Protein AF-A0A7C9DMG3-F1 (afdb_monomer)

Organism: Opuntia streptacantha (NCBI:txid393608)

Nearest PDB structures (foldseek):
  5o0w-assembly1_B  TM=9.796E-01  e=3.528E-07  Trypanosoma congolense IL3000
  6rng-assembly1_A-2  TM=9.744E-01  e=1.079E-06  Arabidopsis thaliana
  5tkl-assembly1_A  TM=8.800E-01  e=2.897E-07  Toxoplasma gondii
  1f2j-assembly1_A  TM=9.745E-01  e=1.314E-06  Trypanosoma brucei
  2qdg-assembly1_D  TM=9.831E-01  e=3.521E-06  Leishmania mexicana

Secondary structure (DSSP, 8-state):
----------------------------------PPP---------TTHHHHHHHHHHHT-TT-EEEEE---HHHHHHHHHHTT----HHHHHHHHHHHHT-TTGGGTEEEEEEPHHHHT---

Mean predicted aligned error: 15.46 Å

Solvent-accessible surface area (backbone atoms only — not comparable to full-atom values): 8348 Å² total; per-residue (Å²): 136,88,81,88,82,90,84,88,80,85,82,78,88,78,91,78,86,82,90,77,94,72,93,72,86,74,79,84,76,78,77,80,76,79,72,79,77,80,79,81,78,86,70,87,89,52,99,52,52,69,56,53,52,51,50,51,53,53,38,66,33,89,81,34,39,73,44,82,63,47,59,50,73,71,60,44,27,54,56,34,46,76,75,75,38,71,76,44,69,68,51,56,49,51,54,51,48,57,63,74,66,42,87,70,49,72,73,43,34,51,46,70,44,68,25,76,76,58,73,76,54,86,130

Sequence (123 aa):
MASASLLKTSLVLDMSEFVKGQSLRLPSVSKVRCQPSASFSVRASSSYADELVKTAKTIASPGRGILAMDESNATCGKRLASIGLENTEANRQAYRTLLVTAPGLGQYVSGAILFEETLYQST

Radius of gyration: 32.17 Å; Cα contacts (8 Å, |Δi|>4): 65; chains: 1; bounding box: 51×54×87 Å

pLDDT: mean 79.62, std 23.72, range [35.16, 98.38]

Foldseek 3Di:
DDDDDDDDDDDDDDDDDDDDDDDDDDDPDPPPPPDPDPDDDDDDDDPCPVVVVVLVCLQPDPQAHEAELQDDLVRVQVVCVVVPHHSDLVVSQVVVCVVVVPPPNVSHYRYYDYHPSNVPDDD

InterPro domains:
  IPR000741 Fructose-bisphosphate aldolase, class-I [PF00274] (51-123)
  IPR000741 Fructose-bisphosphate aldolase, class-I [PTHR11627] (48-123)
  IPR013785 Aldolase-type TIM barrel [G3DSA:3.20.20.70] (31-123)

Structure (mmCIF, N/CA/C/O backbone):
data_AF-A0A7C9DMG3-F1
#
_entry.id   AF-A0A7C9DMG3-F1
#
loop_
_atom_site.group_PDB
_atom_site.id
_atom_site.type_symbol
_atom_site.label_atom_id
_atom_site.label_alt_id
_atom_site.label_comp_id
_atom_site.label_asym_id
_atom_site.label_entity_id
_atom_site.label_seq_id
_atom_site.pdbx_PDB_ins_code
_atom_site.Cartn_x
_atom_site.Cartn_y
_atom_site.Cartn_z
_atom_site.occupancy
_atom_site.B_iso_or_equiv
_atom_site.auth_seq_id
_atom_site.auth_comp_id
_atom_site.auth_asym_id
_atom_site.auth_atom_id
_atom_site.pdbx_PDB_model_num
ATOM 1 N N . MET A 1 1 ? -39.827 -26.700 -42.313 1.00 46.41 1 MET A N 1
ATOM 2 C CA . MET A 1 1 ? -39.510 -27.862 -43.170 1.00 46.41 1 MET A CA 1
ATOM 3 C C . MET A 1 1 ? -38.398 -27.474 -44.125 1.00 46.41 1 MET A C 1
ATOM 5 O O . MET A 1 1 ? -38.420 -26.347 -44.598 1.00 46.41 1 MET A O 1
ATOM 9 N N . ALA A 1 2 ? -37.503 -28.435 -44.379 1.00 41.47 2 ALA A N 1
ATOM 10 C CA . ALA A 1 2 ? -36.270 -28.404 -45.175 1.00 41.47 2 ALA A CA 1
ATOM 11 C C . ALA A 1 2 ? -35.052 -27.737 -44.506 1.00 41.47 2 ALA A C 1
ATOM 13 O O . ALA A 1 2 ? -35.154 -26.623 -44.014 1.00 41.47 2 ALA A O 1
ATOM 14 N N . SER A 1 3 ? -33.843 -28.298 -44.503 1.00 39.28 3 SER A N 1
ATOM 15 C CA . SER A 1 3 ? -33.322 -29.678 -44.476 1.00 39.28 3 SER A CA 1
ATOM 16 C C . SER A 1 3 ? -31.815 -29.514 -44.224 1.00 39.28 3 SER A C 1
ATOM 18 O O . SER A 1 3 ? -31.202 -28.614 -44.794 1.00 39.28 3 SER A O 1
ATOM 20 N N . ALA A 1 4 ? -31.220 -30.342 -43.370 1.00 46.34 4 ALA A N 1
ATOM 21 C CA . ALA A 1 4 ? -29.790 -30.321 -43.061 1.00 46.34 4 ALA A CA 1
ATOM 22 C C . ALA A 1 4 ? -28.941 -30.981 -44.165 1.00 46.34 4 ALA A C 1
ATOM 24 O O . ALA A 1 4 ? -29.417 -31.906 -44.819 1.00 46.34 4 ALA A O 1
ATOM 25 N N . SER A 1 5 ? -27.664 -30.594 -44.283 1.00 43.66 5 SER A N 1
ATOM 26 C CA . SER A 1 5 ? -26.580 -31.569 -44.482 1.00 43.66 5 SER A CA 1
ATOM 27 C C . SER A 1 5 ? -25.214 -31.005 -44.076 1.00 43.66 5 SER A C 1
ATOM 29 O O . SER A 1 5 ? -24.710 -30.045 -44.653 1.00 43.66 5 SER A O 1
ATOM 31 N N . LEU A 1 6 ? -24.625 -31.661 -43.078 1.00 47.78 6 LEU A N 1
ATOM 32 C CA . LEU A 1 6 ? -23.207 -31.665 -42.728 1.00 47.78 6 LEU A CA 1
ATOM 33 C C . LEU A 1 6 ? -22.410 -32.371 -43.827 1.00 47.78 6 LEU A C 1
ATOM 35 O O . LEU A 1 6 ? -22.771 -33.488 -44.180 1.00 47.78 6 LEU A O 1
ATOM 39 N N . LEU A 1 7 ? -21.286 -31.805 -44.271 1.00 39.72 7 LEU A N 1
ATOM 40 C CA . LEU A 1 7 ? -20.195 -32.582 -44.865 1.00 39.72 7 LEU A CA 1
ATOM 41 C C . LEU A 1 7 ? -18.851 -32.001 -44.421 1.00 39.72 7 LEU A C 1
ATOM 43 O O . LEU A 1 7 ? -18.484 -30.867 -44.715 1.00 39.72 7 LEU A O 1
ATOM 47 N N . LYS A 1 8 ? -18.161 -32.822 -43.639 1.00 42.34 8 LYS A N 1
ATOM 48 C CA . LYS A 1 8 ? -16.831 -32.640 -43.077 1.00 42.34 8 LYS A CA 1
ATOM 49 C C . LYS A 1 8 ? -15.894 -33.415 -43.997 1.00 42.34 8 LYS A C 1
ATOM 51 O O . LYS A 1 8 ? -16.087 -34.619 -44.129 1.00 42.34 8 LYS A O 1
ATOM 56 N N . THR A 1 9 ? -14.885 -32.779 -44.584 1.00 38.81 9 THR A N 1
ATOM 57 C CA . THR A 1 9 ? -13.793 -33.543 -45.203 1.00 38.81 9 THR A CA 1
ATOM 58 C C . THR A 1 9 ? -12.484 -32.783 -45.103 1.00 38.81 9 THR A C 1
ATOM 60 O O . THR A 1 9 ? -12.296 -31.724 -45.693 1.00 38.81 9 THR A O 1
ATOM 63 N N . SER A 1 10 ? -11.609 -33.347 -44.282 1.00 40.28 10 SER A N 1
ATOM 64 C CA . SER A 1 10 ? -10.208 -33.009 -44.099 1.00 40.28 10 SER A CA 1
ATOM 65 C C . SER A 1 10 ? -9.462 -33.174 -45.422 1.00 40.28 10 SER A C 1
ATOM 67 O O . SER A 1 10 ? -9.543 -34.240 -46.028 1.00 40.28 10 SER A O 1
ATOM 69 N N . LEU A 1 11 ? -8.709 -32.162 -45.852 1.00 39.22 11 LEU A N 1
ATOM 70 C CA . LEU A 1 11 ? -7.721 -32.341 -46.911 1.00 39.22 11 LEU A CA 1
ATOM 71 C C . LEU A 1 11 ? -6.369 -32.637 -46.272 1.00 39.22 11 LEU A C 1
ATOM 73 O O . LEU A 1 11 ? -5.698 -31.772 -45.715 1.00 39.22 11 LEU A O 1
ATOM 77 N N . VAL A 1 12 ? -6.051 -33.925 -46.324 1.00 39.16 12 VAL A N 1
ATOM 78 C CA . VAL A 1 12 ? -4.726 -34.502 -46.147 1.00 39.16 12 VAL A CA 1
ATOM 79 C C . VAL A 1 12 ? -3.821 -33.937 -47.243 1.00 39.16 12 VAL A C 1
ATOM 81 O O . VAL A 1 12 ? -4.164 -33.977 -48.423 1.00 39.16 12 VAL A O 1
ATOM 84 N N . LEU A 1 13 ? -2.685 -33.377 -46.828 1.00 37.78 13 LEU A N 1
ATOM 85 C CA . LEU A 1 13 ? -1.551 -33.084 -47.696 1.00 37.78 13 LEU A CA 1
ATOM 86 C C . LEU A 1 13 ? -0.996 -34.409 -48.215 1.00 37.78 13 LEU A C 1
ATOM 88 O O . LEU A 1 13 ? -0.574 -35.235 -47.407 1.00 37.78 13 LEU A O 1
ATOM 92 N N . ASP A 1 14 ? -0.957 -34.576 -49.533 1.00 36.97 14 ASP A N 1
ATOM 93 C CA . ASP A 1 14 ? -0.106 -35.579 -50.162 1.00 36.97 14 ASP A CA 1
ATOM 94 C C . ASP A 1 14 ? 0.870 -34.890 -51.117 1.00 36.97 14 ASP A C 1
ATOM 96 O O . ASP A 1 14 ? 0.497 -34.098 -51.986 1.00 36.97 14 ASP A O 1
ATOM 100 N N . MET A 1 15 ? 2.145 -35.144 -50.850 1.00 39.59 15 MET A N 1
ATOM 101 C CA . MET A 1 15 ? 3.318 -34.648 -51.548 1.00 39.59 15 MET A CA 1
ATOM 102 C C . MET A 1 15 ? 3.783 -35.765 -52.461 1.00 39.59 15 MET A C 1
ATOM 104 O O . MET A 1 15 ? 4.437 -36.688 -51.986 1.00 39.59 15 MET A O 1
ATOM 108 N N . SER A 1 16 ? 3.484 -35.687 -53.755 1.00 38.00 16 SER A N 1
ATOM 109 C CA . SER A 1 16 ? 4.196 -36.459 -54.773 1.00 38.00 16 SER A CA 1
ATOM 110 C C . SER A 1 16 ? 4.015 -35.836 -56.152 1.00 38.00 16 SER A C 1
ATOM 112 O O . SER A 1 16 ? 2.921 -35.513 -56.599 1.00 38.00 16 SER A O 1
ATOM 114 N N . GLU A 1 17 ? 5.170 -35.632 -56.759 1.00 38.75 17 GLU A N 1
ATOM 115 C CA . GLU A 1 17 ? 5.509 -35.063 -58.049 1.00 38.75 17 GLU A CA 1
ATOM 116 C C . GLU A 1 17 ? 4.631 -35.524 -59.227 1.00 38.75 17 GLU A C 1
ATOM 118 O O . GLU A 1 17 ? 4.059 -36.609 -59.225 1.00 38.75 17 GLU A O 1
ATOM 123 N N . PHE A 1 18 ? 4.656 -34.754 -60.319 1.00 35.16 18 PHE A N 1
ATOM 124 C CA . PHE A 1 18 ? 5.371 -35.177 -61.536 1.00 35.16 18 PHE A CA 1
ATOM 125 C C . PHE A 1 18 ? 4.697 -34.646 -62.816 1.00 35.16 18 PHE A C 1
ATOM 127 O O . PHE A 1 18 ? 3.692 -35.152 -63.303 1.00 35.16 18 PHE A O 1
ATOM 134 N N . VAL A 1 19 ? 5.341 -33.625 -63.388 1.00 38.06 19 VAL A N 1
ATOM 135 C CA . VAL A 1 19 ? 5.530 -33.430 -64.835 1.00 38.06 19 VAL A CA 1
ATOM 136 C C . VAL A 1 19 ? 4.270 -33.356 -65.711 1.00 38.06 19 VAL A C 1
ATOM 138 O O . VAL A 1 19 ? 3.806 -34.340 -66.280 1.00 38.06 19 VAL A O 1
ATOM 141 N N . LYS A 1 20 ? 3.867 -32.120 -66.029 1.00 35.91 20 LYS A N 1
ATOM 142 C CA . LYS A 1 20 ? 3.664 -31.715 -67.432 1.00 35.91 20 LYS A CA 1
ATOM 143 C C . LYS A 1 20 ? 3.616 -30.199 -67.557 1.00 35.91 20 LYS A C 1
ATOM 145 O O . LYS A 1 20 ? 2.783 -29.532 -66.954 1.00 35.91 20 LYS A O 1
ATOM 150 N N . GLY A 1 21 ? 4.540 -29.666 -68.351 1.00 49.31 21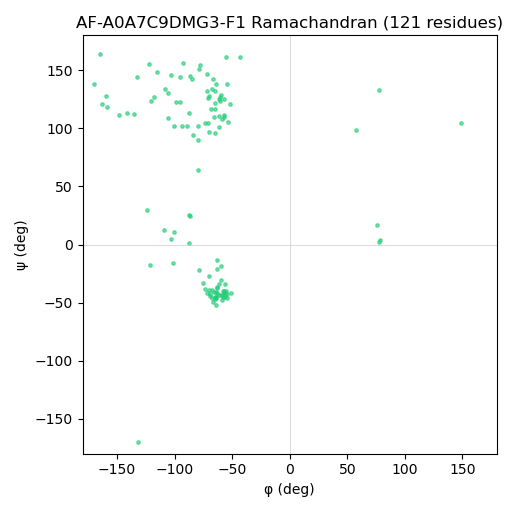 GLY A N 1
ATOM 151 C CA . GLY A 1 21 ? 4.607 -28.251 -68.671 1.00 49.31 21 GLY A CA 1
ATOM 152 C C . GLY A 1 21 ? 3.338 -27.777 -69.368 1.00 49.31 21 GLY A C 1
ATOM 153 O O . GLY A 1 21 ? 2.983 -28.275 -70.434 1.00 49.31 21 GLY A O 1
ATOM 154 N N . GLN A 1 22 ? 2.703 -26.768 -68.785 1.00 38.53 22 GLN A N 1
ATOM 155 C CA . GLN A 1 22 ? 1.821 -25.856 -69.494 1.00 38.53 22 GLN A CA 1
ATOM 156 C C . GLN A 1 22 ? 2.151 -24.436 -69.041 1.00 38.53 22 GLN A C 1
ATOM 158 O O . GLN A 1 22 ? 1.962 -24.056 -67.888 1.00 38.53 22 GLN A O 1
ATOM 163 N N . SER A 1 23 ? 2.706 -23.668 -69.975 1.00 48.59 23 SER A N 1
ATOM 164 C CA . SER A 1 23 ? 2.910 -22.231 -69.843 1.00 48.59 23 SER A CA 1
ATOM 165 C C . SER A 1 23 ? 1.542 -21.556 -69.889 1.00 48.59 23 SER A C 1
ATOM 167 O O . SER A 1 23 ? 0.979 -21.350 -70.963 1.00 48.59 23 SER A O 1
ATOM 169 N N . LEU A 1 24 ? 0.982 -21.255 -68.719 1.00 42.62 24 LEU A N 1
ATOM 170 C CA . LEU A 1 24 ? -0.204 -20.418 -68.593 1.00 42.62 24 LEU A CA 1
ATOM 171 C C . LEU A 1 24 ? 0.233 -19.057 -68.059 1.00 42.62 24 LEU A C 1
ATOM 173 O O . LEU A 1 24 ? 0.653 -18.912 -66.912 1.00 42.62 24 LEU A O 1
ATOM 177 N N . ARG A 1 25 ? 0.171 -18.053 -68.938 1.00 47.03 25 ARG A N 1
ATOM 178 C CA . ARG A 1 25 ? 0.390 -16.647 -68.597 1.00 47.03 25 ARG A CA 1
ATOM 179 C C . ARG A 1 25 ? -0.665 -16.221 -67.573 1.00 47.03 25 ARG A C 1
ATOM 181 O O .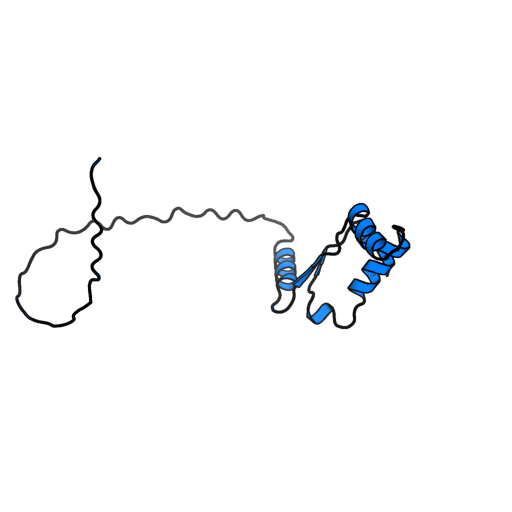 ARG A 1 25 ? -1.841 -16.113 -67.910 1.00 47.03 25 ARG A O 1
ATOM 188 N N . LEU A 1 26 ? -0.237 -15.973 -66.339 1.00 43.97 26 LEU A N 1
ATOM 189 C CA . LEU A 1 26 ? -1.060 -15.330 -65.316 1.00 43.97 26 LEU A CA 1
ATOM 190 C C . LEU A 1 26 ? -1.222 -13.839 -65.664 1.00 43.97 26 LEU A C 1
ATOM 192 O O . LEU A 1 26 ? -0.216 -13.181 -65.950 1.00 43.97 26 LEU A O 1
ATOM 196 N N . PRO A 1 27 ? -2.439 -13.267 -65.627 1.00 41.66 27 PRO A N 1
ATOM 197 C CA . PRO A 1 27 ? -2.584 -11.821 -65.619 1.00 41.66 27 PRO A CA 1
ATOM 198 C C . PRO A 1 27 ? -1.954 -11.268 -64.334 1.00 41.66 27 PRO A C 1
ATOM 200 O O . PRO A 1 27 ? -2.097 -11.841 -63.254 1.00 41.66 27 PRO A O 1
ATOM 203 N N . SER A 1 28 ? -1.225 -10.160 -64.470 1.00 54.62 28 SER A N 1
ATOM 204 C CA . SER A 1 28 ? -0.611 -9.428 -63.361 1.00 54.62 28 SER A CA 1
ATOM 205 C C . SER A 1 28 ? -1.672 -9.087 -62.313 1.00 54.62 28 SER A C 1
ATOM 207 O O . SER A 1 28 ? -2.509 -8.209 -62.525 1.00 54.62 28 SER A O 1
ATOM 209 N N . VAL A 1 29 ? -1.664 -9.805 -61.188 1.00 51.31 29 VAL A N 1
ATOM 210 C CA . VAL A 1 29 ? -2.507 -9.482 -60.037 1.00 51.31 29 VAL A CA 1
ATOM 211 C C . VAL A 1 29 ? -2.007 -8.147 -59.503 1.00 51.31 29 VAL A C 1
ATOM 213 O O . VAL A 1 29 ? -0.897 -8.055 -58.973 1.00 51.31 29 VAL A O 1
ATOM 216 N N . SER A 1 30 ? -2.800 -7.090 -59.677 1.00 55.12 30 SER A N 1
ATOM 217 C CA . SER A 1 30 ? -2.510 -5.793 -59.078 1.00 55.12 30 SER A CA 1
ATOM 218 C C . SER A 1 30 ? -2.409 -5.978 -57.568 1.00 55.12 30 SER A C 1
ATOM 220 O O . SER A 1 30 ? -3.389 -6.276 -56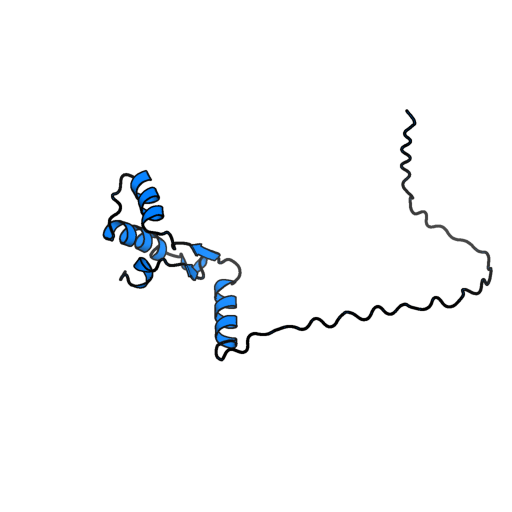.888 1.00 55.12 30 SER A O 1
ATOM 222 N N . LYS A 1 31 ? -1.191 -5.847 -57.045 1.00 49.81 31 LYS A N 1
ATOM 223 C CA . LYS A 1 31 ? -0.900 -5.906 -55.617 1.00 49.81 31 LYS A CA 1
ATOM 224 C C . LYS A 1 31 ? -1.585 -4.699 -54.976 1.00 49.81 31 LYS A C 1
ATOM 226 O O . LYS A 1 31 ? -1.045 -3.596 -55.018 1.00 49.81 31 LYS A O 1
ATOM 231 N N . VAL A 1 32 ? -2.792 -4.882 -54.437 1.00 53.81 32 VAL A N 1
ATOM 232 C CA . VAL A 1 32 ? -3.454 -3.855 -53.624 1.00 53.81 32 VAL A CA 1
ATOM 233 C C . VAL A 1 32 ? -2.554 -3.616 -52.418 1.00 53.81 32 VAL A C 1
ATOM 235 O O . VAL A 1 32 ? -2.477 -4.421 -51.492 1.00 53.81 32 VAL A O 1
ATOM 238 N N . ARG A 1 33 ? -1.790 -2.526 -52.472 1.00 57.47 33 ARG A N 1
ATOM 239 C CA . ARG A 1 33 ? -0.978 -2.062 -51.358 1.00 57.47 33 ARG A CA 1
ATOM 240 C C . ARG A 1 33 ? -1.914 -1.338 -50.403 1.00 57.47 33 ARG A C 1
ATOM 242 O O . ARG A 1 33 ? -2.111 -0.135 -50.533 1.00 57.47 33 ARG A O 1
ATOM 249 N N . CYS A 1 34 ? -2.483 -2.073 -49.452 1.00 52.72 34 CYS A N 1
ATOM 250 C CA . CYS A 1 34 ? -3.069 -1.458 -48.268 1.00 52.72 34 CYS A CA 1
ATOM 251 C C . CYS A 1 34 ? -1.955 -0.669 -47.570 1.00 52.72 34 CYS A C 1
ATOM 253 O O . CYS A 1 34 ? -1.004 -1.251 -47.044 1.00 52.72 34 CYS A O 1
ATOM 255 N N . GLN A 1 35 ? -2.019 0.659 -47.639 1.00 62.50 35 GLN A N 1
ATOM 256 C CA . GLN A 1 35 ? -1.172 1.500 -46.808 1.00 62.50 35 GLN A CA 1
ATOM 257 C C . GLN A 1 35 ? -1.673 1.363 -45.367 1.00 62.50 35 GLN A C 1
ATOM 259 O O . GLN A 1 35 ? -2.877 1.514 -45.143 1.00 62.50 35 GLN A O 1
ATOM 264 N N . PRO A 1 36 ? -0.805 1.047 -44.392 1.00 60.03 36 PRO A N 1
ATOM 265 C CA . PRO A 1 36 ? -1.217 1.078 -43.002 1.00 60.03 36 PRO A CA 1
ATOM 266 C C . PRO A 1 36 ? -1.620 2.518 -42.678 1.00 60.03 36 PRO A C 1
ATOM 268 O O . PRO A 1 36 ? -0.851 3.451 -42.916 1.00 60.03 36 PRO A O 1
ATOM 271 N N . SER A 1 37 ? -2.842 2.701 -42.179 1.00 65.88 37 SER A N 1
ATOM 272 C CA . SER A 1 37 ? -3.290 3.974 -41.622 1.00 65.88 37 SER A CA 1
ATOM 273 C C . SER A 1 37 ? -2.260 4.431 -40.592 1.00 65.88 37 SER A C 1
ATOM 275 O O . SER A 1 37 ? -1.975 3.691 -39.648 1.00 65.88 37 SER A O 1
ATOM 277 N N . ALA A 1 38 ? -1.672 5.611 -40.791 1.00 66.75 38 ALA A N 1
ATOM 278 C CA . ALA A 1 38 ? -0.697 6.162 -39.864 1.00 66.75 38 ALA A CA 1
ATOM 279 C C . ALA A 1 38 ? -1.331 6.267 -38.468 1.00 66.75 38 ALA A C 1
ATOM 281 O O . ALA A 1 38 ? -2.256 7.047 -38.250 1.00 66.75 38 ALA A O 1
ATOM 282 N N . SER A 1 39 ? -0.854 5.456 -37.524 1.00 70.31 39 SER A N 1
ATOM 283 C CA . SER A 1 39 ? -1.247 5.555 -36.124 1.00 70.31 39 SER A CA 1
ATOM 284 C C . SER A 1 39 ? -0.617 6.819 -35.547 1.00 70.31 39 SER A C 1
ATOM 286 O O . SER A 1 39 ? 0.593 6.864 -35.308 1.00 70.31 39 SER A O 1
ATOM 288 N N . PHE A 1 40 ? -1.418 7.866 -35.359 1.00 68.44 40 PHE A N 1
ATOM 289 C CA . PHE A 1 40 ? -0.970 9.067 -34.669 1.00 68.44 40 PHE A CA 1
ATOM 290 C C . PHE A 1 40 ? -0.865 8.771 -33.170 1.00 68.44 40 PHE A C 1
ATOM 292 O O . PHE A 1 40 ? -1.868 8.656 -32.469 1.00 68.44 40 PHE A O 1
ATOM 299 N N . SER A 1 41 ? 0.362 8.614 -32.680 1.00 75.00 41 SER A N 1
ATOM 300 C CA . SER A 1 41 ? 0.623 8.443 -31.253 1.00 75.00 41 SER A CA 1
ATOM 301 C C . SER A 1 41 ? 0.582 9.803 -30.564 1.00 75.00 41 SER A C 1
ATOM 303 O O . SER A 1 41 ? 1.552 10.559 -30.621 1.00 75.00 41 SER A O 1
ATOM 305 N N . VAL A 1 42 ? -0.525 10.107 -29.886 1.00 78.12 42 VAL A N 1
ATOM 306 C CA . VAL A 1 42 ? -0.586 1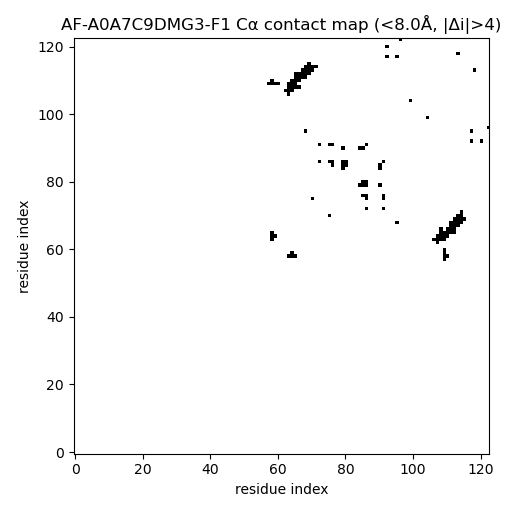1.240 -28.955 1.00 78.12 42 VAL A CA 1
ATOM 307 C C . VAL A 1 42 ? 0.294 10.904 -27.752 1.00 78.12 42 VAL A C 1
ATOM 309 O O . VAL A 1 42 ? 0.025 9.945 -27.030 1.00 78.12 42 VAL A O 1
ATOM 312 N N . ARG A 1 43 ? 1.359 11.680 -27.531 1.00 76.06 43 ARG A N 1
ATOM 313 C CA . ARG A 1 43 ? 2.156 11.617 -26.299 1.00 76.06 43 ARG A CA 1
ATOM 314 C C . ARG A 1 43 ? 1.837 12.830 -25.441 1.00 76.06 43 ARG A C 1
ATOM 316 O O . ARG A 1 43 ? 1.884 13.954 -25.930 1.00 76.06 43 ARG A O 1
ATOM 323 N N . ALA A 1 44 ? 1.553 12.603 -24.162 1.00 76.50 44 ALA A N 1
ATOM 324 C CA . ALA A 1 44 ? 1.512 13.683 -23.188 1.00 76.50 44 ALA A CA 1
ATOM 325 C C . ALA A 1 44 ? 2.929 14.266 -23.042 1.00 76.50 44 ALA A C 1
ATOM 327 O O . ALA A 1 44 ? 3.854 13.561 -22.640 1.00 76.50 44 ALA A O 1
ATOM 328 N N . SER A 1 45 ? 3.113 15.534 -23.404 1.00 76.88 45 SER A N 1
ATOM 329 C CA . SER A 1 45 ? 4.361 16.265 -23.188 1.00 76.88 45 SER A CA 1
ATOM 330 C C . SER A 1 45 ? 4.365 16.831 -21.769 1.00 76.88 45 SER A C 1
ATOM 332 O O . SER A 1 45 ? 3.805 17.901 -21.529 1.00 76.88 45 SER A O 1
ATOM 334 N N . SER A 1 46 ? 4.953 16.107 -20.817 1.00 85.31 46 SER A N 1
ATOM 335 C CA . SER A 1 46 ? 5.165 16.601 -19.453 1.00 85.31 46 SER A CA 1
ATOM 336 C C . SER A 1 46 ? 6.657 16.726 -19.150 1.00 85.31 46 SER A C 1
ATOM 338 O O . SER A 1 46 ? 7.469 15.938 -19.633 1.00 85.31 46 SER A O 1
ATOM 340 N N . SER A 1 47 ? 7.019 17.697 -18.310 1.00 93.62 47 SER A N 1
ATOM 341 C CA . SER A 1 47 ? 8.376 17.845 -17.758 1.00 93.62 47 SER A CA 1
ATOM 342 C C . SER A 1 47 ? 8.828 16.628 -16.944 1.00 93.62 47 SER A C 1
ATOM 344 O O . SER A 1 47 ? 10.019 16.440 -16.732 1.00 93.62 47 SER A O 1
ATOM 346 N N . TYR A 1 48 ? 7.879 15.794 -16.509 1.00 94.75 48 TYR A N 1
ATOM 347 C CA . TYR A 1 48 ? 8.103 14.611 -15.680 1.00 94.75 48 TYR A CA 1
ATOM 348 C C . TYR A 1 48 ? 8.096 13.302 -16.479 1.00 94.75 48 TYR A C 1
ATOM 350 O O . TYR A 1 48 ? 8.048 12.230 -15.883 1.00 94.75 48 TYR A O 1
ATOM 358 N N . ALA A 1 49 ? 8.110 13.346 -17.817 1.00 92.75 49 ALA A N 1
ATOM 359 C CA . ALA A 1 49 ? 7.972 12.146 -18.646 1.00 92.75 49 ALA A CA 1
ATOM 360 C C . ALA A 1 49 ? 9.005 11.056 -18.297 1.00 92.75 49 ALA A C 1
ATOM 362 O O . ALA A 1 49 ? 8.637 9.894 -18.114 1.00 92.75 49 ALA A O 1
ATOM 363 N N . ASP A 1 50 ? 10.275 11.431 -18.135 1.00 93.94 50 ASP A N 1
ATOM 364 C CA . ASP A 1 50 ? 11.347 10.487 -17.799 1.00 93.94 50 ASP A CA 1
ATOM 365 C C . ASP A 1 50 ? 11.193 9.910 -16.386 1.00 93.94 50 ASP A C 1
ATOM 367 O O . ASP A 1 50 ? 11.402 8.712 -16.170 1.00 93.94 50 ASP A O 1
ATOM 371 N N . GLU A 1 51 ? 10.773 10.740 -15.428 1.00 96.25 51 GLU A N 1
ATOM 372 C CA . GLU A 1 51 ? 10.505 10.321 -14.052 1.00 96.25 51 GLU A CA 1
ATOM 373 C C . GLU A 1 51 ? 9.325 9.345 -13.987 1.00 96.25 51 GLU A C 1
ATOM 375 O O . GLU A 1 51 ? 9.445 8.274 -13.393 1.00 96.25 51 GLU A O 1
ATOM 380 N N . LEU A 1 52 ? 8.217 9.651 -14.668 1.00 96.25 52 LEU A N 1
ATOM 381 C CA . LEU A 1 52 ? 7.042 8.781 -14.741 1.00 96.25 52 LEU A CA 1
ATOM 382 C C . LEU A 1 52 ? 7.395 7.419 -15.348 1.00 96.25 52 LEU A C 1
ATOM 384 O O . LEU A 1 52 ? 6.997 6.382 -14.816 1.00 96.25 52 LEU A O 1
ATOM 388 N N . VAL A 1 53 ? 8.193 7.397 -16.422 1.00 95.75 53 VAL A N 1
ATOM 389 C CA . VAL A 1 53 ? 8.675 6.149 -17.034 1.00 95.75 53 VAL A CA 1
ATOM 390 C C . VAL A 1 53 ? 9.576 5.373 -16.071 1.00 95.75 53 VAL A C 1
ATOM 392 O O . VAL A 1 53 ? 9.464 4.148 -15.980 1.00 95.75 53 VAL A O 1
ATOM 395 N N . LYS A 1 54 ? 10.461 6.051 -15.332 1.00 97.50 54 LYS A N 1
ATOM 396 C CA . LYS A 1 54 ? 11.340 5.420 -14.336 1.00 97.50 54 LYS A CA 1
ATOM 397 C C . LYS A 1 54 ? 10.542 4.809 -13.179 1.00 97.50 54 LYS A C 1
ATOM 399 O O . LYS A 1 54 ? 10.795 3.661 -12.805 1.00 97.50 54 LYS A O 1
ATOM 404 N N . THR A 1 55 ? 9.562 5.532 -12.646 1.00 97.94 55 THR A N 1
ATOM 405 C CA . THR A 1 55 ? 8.678 5.057 -11.573 1.00 97.94 55 THR A CA 1
ATOM 406 C C . THR A 1 55 ? 7.832 3.881 -12.046 1.00 97.94 55 THR A C 1
ATOM 408 O O . THR A 1 55 ? 7.815 2.844 -11.386 1.00 97.94 55 THR A O 1
ATOM 411 N N . ALA A 1 56 ? 7.233 3.965 -13.239 1.00 97.44 56 ALA A N 1
ATOM 412 C CA . ALA A 1 56 ? 6.470 2.864 -13.826 1.00 97.44 56 ALA A CA 1
ATOM 413 C C . ALA A 1 56 ? 7.319 1.591 -13.988 1.00 97.44 56 ALA A C 1
ATOM 415 O O . ALA A 1 56 ? 6.875 0.505 -13.622 1.00 97.44 56 ALA A O 1
ATOM 416 N N . LYS A 1 57 ? 8.569 1.716 -14.457 1.00 97.81 57 LYS A N 1
ATOM 417 C CA . LYS A 1 57 ? 9.515 0.587 -14.541 1.00 97.81 57 LYS A CA 1
ATOM 418 C C . LYS A 1 57 ? 9.864 0.001 -13.173 1.00 97.81 57 LYS A C 1
ATOM 420 O O . LYS A 1 57 ? 10.038 -1.208 -13.057 1.00 97.81 57 LYS A O 1
ATOM 425 N N . THR A 1 58 ? 9.973 0.845 -12.149 1.00 97.75 58 THR A N 1
ATOM 426 C CA . THR A 1 58 ? 10.277 0.412 -10.777 1.00 97.75 58 THR A CA 1
ATOM 427 C C . THR A 1 58 ? 9.108 -0.367 -10.179 1.00 97.75 58 THR A C 1
ATOM 429 O O . THR A 1 58 ? 9.324 -1.431 -9.598 1.00 97.75 58 THR A O 1
ATOM 432 N N . ILE A 1 59 ? 7.881 0.128 -10.369 1.00 98.06 59 ILE A N 1
ATOM 433 C CA . ILE A 1 59 ? 6.646 -0.528 -9.926 1.00 98.06 59 ILE A CA 1
ATOM 434 C C . ILE A 1 59 ? 6.452 -1.860 -10.671 1.00 98.06 59 ILE A C 1
ATOM 436 O O . ILE A 1 59 ? 6.195 -2.881 -10.042 1.00 98.06 59 ILE A O 1
ATOM 440 N N . ALA A 1 60 ? 6.653 -1.892 -11.990 1.00 97.25 60 ALA A N 1
ATOM 441 C CA . ALA A 1 60 ? 6.451 -3.077 -12.831 1.00 97.25 60 ALA A CA 1
ATOM 442 C C . ALA A 1 60 ? 7.677 -4.012 -12.931 1.00 97.25 60 ALA A C 1
ATOM 444 O O . ALA A 1 60 ? 7.848 -4.722 -13.924 1.00 97.25 60 ALA A O 1
ATOM 445 N N . SER A 1 61 ? 8.569 -4.008 -11.938 1.00 97.56 61 SER A N 1
ATOM 446 C CA . SER A 1 61 ? 9.746 -4.884 -11.946 1.00 97.56 61 SER A CA 1
ATOM 447 C C . SER A 1 61 ? 9.358 -6.372 -11.832 1.00 97.56 61 SER A C 1
ATOM 449 O O . SER A 1 61 ? 8.473 -6.686 -11.031 1.00 97.56 61 SER A O 1
ATOM 451 N N . PRO A 1 62 ? 10.049 -7.297 -12.525 1.00 98.00 62 PRO A N 1
ATOM 452 C CA . PRO A 1 62 ? 9.766 -8.730 -12.443 1.00 98.00 62 PRO A CA 1
ATOM 453 C C . PRO A 1 62 ? 9.796 -9.270 -11.009 1.00 98.00 62 PRO A C 1
ATOM 455 O O . PRO A 1 62 ? 10.676 -8.917 -10.227 1.00 98.00 62 PRO A O 1
ATOM 458 N N . GLY A 1 63 ? 8.841 -10.141 -10.677 1.00 97.56 63 GLY A N 1
ATOM 459 C CA . GLY A 1 63 ? 8.760 -10.787 -9.363 1.00 97.56 63 GLY A CA 1
ATOM 460 C C . GLY A 1 63 ? 8.201 -9.913 -8.235 1.00 97.56 63 GLY A C 1
ATOM 461 O O . GLY A 1 63 ? 8.112 -10.397 -7.110 1.00 97.56 63 GLY A O 1
ATOM 462 N N . ARG A 1 64 ? 7.795 -8.664 -8.517 1.00 98.19 64 ARG A N 1
ATOM 463 C CA . ARG A 1 64 ? 7.139 -7.776 -7.544 1.00 98.19 64 ARG A CA 1
ATOM 464 C C . ARG A 1 64 ? 5.761 -7.304 -8.013 1.00 98.19 64 ARG A C 1
ATOM 466 O O . ARG A 1 64 ? 5.492 -7.255 -9.210 1.00 98.19 64 ARG A O 1
ATOM 473 N N . GLY A 1 65 ? 4.905 -6.952 -7.057 1.00 97.94 65 GLY A N 1
ATOM 474 C CA . GLY A 1 65 ? 3.557 -6.423 -7.266 1.00 97.94 65 GLY A CA 1
ATOM 475 C C . GLY A 1 65 ? 3.258 -5.172 -6.435 1.00 97.94 65 GLY A C 1
ATOM 476 O O . GLY A 1 65 ? 4.147 -4.589 -5.813 1.00 97.94 65 GLY A O 1
ATOM 477 N N . ILE A 1 66 ? 1.986 -4.766 -6.429 1.00 98.38 66 ILE A N 1
ATOM 478 C CA . ILE A 1 66 ? 1.488 -3.590 -5.702 1.00 98.38 66 ILE A CA 1
ATOM 479 C C . ILE A 1 66 ? 0.648 -4.044 -4.506 1.00 98.38 66 ILE A C 1
ATOM 481 O O . ILE A 1 66 ? -0.233 -4.891 -4.655 1.00 98.38 66 ILE A O 1
ATOM 485 N N . LEU A 1 67 ? 0.888 -3.446 -3.338 1.00 98.19 67 LEU A N 1
ATOM 486 C CA . LEU A 1 67 ? 0.042 -3.604 -2.156 1.00 98.19 67 LEU A CA 1
ATOM 487 C C . LEU A 1 67 ? -1.088 -2.562 -2.173 1.00 98.19 67 LEU A C 1
ATOM 489 O O . LEU A 1 67 ? -0.840 -1.367 -2.039 1.00 98.19 67 LEU A O 1
ATOM 493 N N . ALA A 1 68 ? -2.333 -3.001 -2.329 1.00 97.94 68 ALA A N 1
ATOM 494 C CA . ALA A 1 68 ? -3.501 -2.124 -2.254 1.00 97.94 68 ALA A CA 1
ATOM 495 C C . ALA A 1 68 ? -4.008 -2.045 -0.803 1.00 97.94 68 ALA A C 1
ATOM 497 O O . ALA A 1 68 ? -4.635 -2.987 -0.321 1.00 97.94 68 ALA A O 1
ATOM 498 N N . MET A 1 69 ? -3.697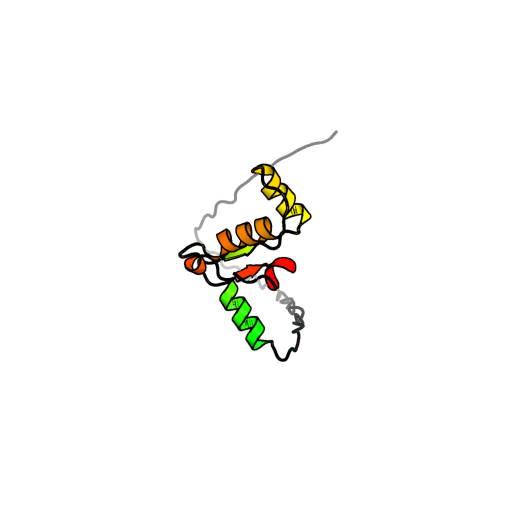 -0.946 -0.107 1.00 96.56 69 MET A N 1
ATOM 499 C CA . MET A 1 69 ? -4.147 -0.663 1.268 1.00 96.56 69 MET A CA 1
ATOM 500 C C . MET A 1 69 ? -4.894 0.680 1.364 1.00 96.56 69 MET A C 1
ATOM 502 O O . MET A 1 69 ? -4.911 1.370 2.391 1.00 96.56 69 MET A O 1
ATOM 506 N N . ASP A 1 70 ? -5.540 1.035 0.255 1.00 97.75 70 ASP A N 1
ATOM 507 C CA . ASP A 1 70 ? -6.302 2.251 -0.018 1.00 97.75 70 ASP A CA 1
ATOM 508 C C . ASP A 1 70 ? -7.768 2.159 0.423 1.00 97.75 70 ASP A C 1
ATOM 510 O O . ASP A 1 70 ? -8.654 2.849 -0.080 1.00 97.75 70 ASP A O 1
ATOM 514 N N . GLU A 1 71 ? -8.057 1.295 1.392 1.00 97.75 71 GLU A N 1
ATOM 515 C CA . GLU A 1 71 ? -9.427 1.052 1.812 1.00 97.75 71 GLU A CA 1
ATOM 516 C C . GLU A 1 71 ? -9.985 2.259 2.564 1.00 97.75 71 GLU A C 1
ATOM 518 O O . GLU A 1 71 ? -9.432 2.695 3.571 1.00 97.75 71 GLU A O 1
ATOM 523 N N . SER A 1 72 ? -11.137 2.763 2.121 1.00 97.69 72 SER A N 1
ATOM 524 C CA . SER A 1 72 ? -11.834 3.828 2.847 1.00 97.69 72 SER A CA 1
ATOM 525 C C . SER A 1 72 ? -12.122 3.441 4.303 1.00 97.69 72 SER A C 1
ATOM 527 O O . SER A 1 72 ? -12.216 2.256 4.645 1.00 97.69 72 SER A O 1
ATOM 529 N N . ASN A 1 73 ? -12.385 4.434 5.151 1.00 97.31 73 ASN A N 1
ATOM 530 C CA . ASN A 1 73 ? -12.722 4.214 6.562 1.00 97.31 73 ASN A CA 1
ATOM 531 C C . ASN A 1 73 ? -13.932 3.286 6.751 1.00 97.31 73 ASN A C 1
ATOM 533 O O . ASN A 1 73 ? -13.949 2.477 7.680 1.00 97.31 73 ASN A O 1
ATOM 537 N N . ALA A 1 74 ? -14.917 3.339 5.849 1.00 97.44 74 ALA A N 1
ATOM 538 C CA . ALA A 1 74 ? -16.066 2.439 5.879 1.00 97.44 74 ALA A CA 1
ATOM 539 C C . ALA A 1 74 ? -15.674 0.991 5.533 1.00 97.44 74 ALA A C 1
ATOM 541 O O . ALA A 1 74 ? -16.124 0.047 6.184 1.00 97.44 74 ALA A O 1
ATOM 542 N N . THR A 1 75 ? -14.822 0.798 4.523 1.00 97.88 75 THR A N 1
ATOM 543 C CA . THR A 1 75 ? -14.383 -0.538 4.091 1.00 97.88 75 THR A CA 1
ATOM 544 C C . THR A 1 75 ? -13.418 -1.167 5.101 1.00 97.88 75 THR A C 1
ATOM 546 O O . THR A 1 75 ? -13.546 -2.350 5.414 1.00 97.88 75 THR A O 1
ATOM 549 N N . CYS A 1 76 ? -12.479 -0.386 5.644 1.00 97.56 76 CYS A N 1
ATOM 550 C CA . CYS A 1 76 ? -11.569 -0.819 6.704 1.00 97.56 76 CYS A CA 1
ATOM 551 C C . CYS A 1 76 ? -12.346 -1.166 7.985 1.00 97.56 76 CYS A C 1
ATOM 553 O O . CYS A 1 76 ? -12.132 -2.227 8.567 1.00 97.56 76 CYS A O 1
ATOM 555 N N . GLY A 1 77 ? -13.350 -0.359 8.344 1.00 97.75 77 GLY A N 1
ATOM 556 C CA . GLY A 1 77 ? -14.236 -0.640 9.474 1.00 97.75 77 GLY A CA 1
ATOM 557 C C . GLY A 1 77 ? -14.950 -1.989 9.378 1.00 97.75 77 GLY A C 1
ATOM 558 O O . GLY A 1 77 ? -15.014 -2.708 10.368 1.00 97.75 77 GLY A O 1
ATOM 559 N N . LYS A 1 78 ? -15.421 -2.392 8.188 1.00 98.06 78 LYS A N 1
ATOM 560 C CA . LYS A 1 78 ? -16.013 -3.731 7.987 1.00 98.06 78 LYS A CA 1
ATOM 561 C C . LYS A 1 78 ? -15.003 -4.861 8.219 1.00 98.06 78 LYS A C 1
ATOM 563 O O . LYS A 1 78 ? -15.370 -5.892 8.776 1.00 98.06 78 LYS A O 1
ATOM 568 N N . ARG A 1 79 ? -13.741 -4.671 7.816 1.00 97.38 79 ARG A N 1
ATOM 569 C CA . ARG A 1 79 ? -12.661 -5.645 8.052 1.00 97.38 79 ARG A CA 1
ATOM 570 C C . ARG A 1 79 ? -12.318 -5.751 9.537 1.00 97.38 79 ARG A C 1
ATOM 572 O O . ARG A 1 79 ? -12.269 -6.861 10.054 1.00 97.38 79 ARG A O 1
ATOM 579 N N . LEU A 1 80 ? -12.170 -4.622 10.231 1.00 98.12 80 LEU A N 1
ATOM 580 C CA . LEU A 1 80 ? -11.933 -4.592 11.680 1.00 98.12 80 LEU A CA 1
ATOM 581 C C . LEU A 1 80 ? -13.097 -5.223 12.456 1.00 98.12 80 LEU A C 1
ATOM 583 O O . LEU A 1 80 ? -12.878 -6.066 13.323 1.00 98.12 80 LEU A O 1
ATOM 587 N N . ALA A 1 81 ? -14.338 -4.914 12.075 1.00 97.81 81 ALA A N 1
ATOM 588 C CA . ALA A 1 81 ? -15.518 -5.498 12.703 1.00 97.81 81 ALA A CA 1
ATOM 589 C C . ALA A 1 81 ? -15.572 -7.027 12.551 1.00 97.81 81 ALA A C 1
ATOM 591 O O . ALA A 1 81 ? -16.006 -7.716 13.472 1.00 97.81 81 ALA A O 1
ATOM 592 N N . SER A 1 82 ? -15.088 -7.577 11.429 1.00 97.94 82 SER A N 1
ATOM 593 C CA . SER A 1 82 ? -15.051 -9.033 11.208 1.00 97.94 82 SER A CA 1
ATOM 594 C C . SER A 1 82 ? -14.153 -9.786 12.198 1.00 97.94 82 SER A C 1
ATOM 596 O O . SER A 1 82 ? -14.353 -10.979 12.413 1.00 97.94 82 SER A O 1
ATOM 598 N N . ILE A 1 83 ? -13.208 -9.083 12.831 1.00 97.50 83 ILE A N 1
ATOM 599 C CA . ILE A 1 83 ? -12.316 -9.608 13.874 1.00 97.50 83 ILE A CA 1
ATOM 600 C C . ILE A 1 83 ? -12.639 -9.044 15.267 1.00 97.50 83 ILE A C 1
ATOM 602 O O . ILE A 1 83 ? -11.847 -9.199 16.191 1.00 97.50 83 ILE A O 1
ATOM 606 N N . GLY A 1 84 ? -13.794 -8.388 15.433 1.00 97.50 84 GLY A N 1
ATOM 607 C CA . GLY A 1 84 ? -14.242 -7.848 16.719 1.00 97.50 84 GLY A CA 1
ATOM 608 C C . GLY A 1 84 ? -13.543 -6.560 17.166 1.00 97.50 84 GLY A C 1
ATOM 609 O O . GLY A 1 84 ? -13.625 -6.214 18.341 1.00 97.50 84 GLY A O 1
ATOM 610 N N . LEU A 1 85 ? -12.863 -5.845 16.262 1.00 97.69 85 LEU A N 1
ATOM 611 C CA . LEU A 1 85 ? -12.242 -4.552 16.557 1.00 97.69 85 LEU A CA 1
ATOM 612 C C . LEU A 1 85 ? -13.142 -3.376 16.169 1.00 97.69 85 LEU A C 1
ATOM 614 O O . LEU A 1 85 ? -13.819 -3.384 15.139 1.00 97.69 85 LEU A O 1
ATOM 618 N N . GLU A 1 86 ? -13.091 -2.324 16.983 1.00 97.81 86 GLU A N 1
ATOM 619 C CA . GLU A 1 86 ? -13.762 -1.058 16.704 1.00 97.81 86 GLU A CA 1
ATOM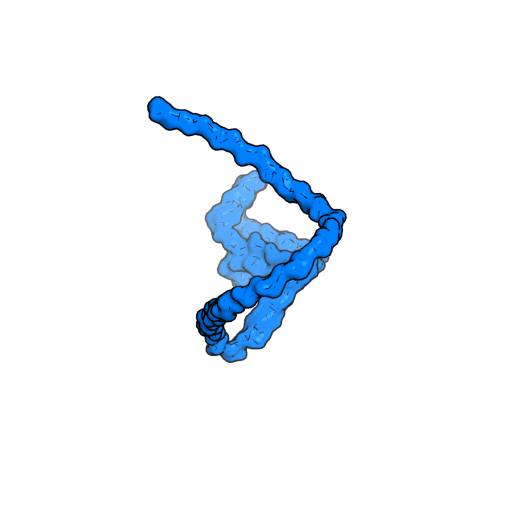 620 C C . GLU A 1 86 ? -13.061 -0.2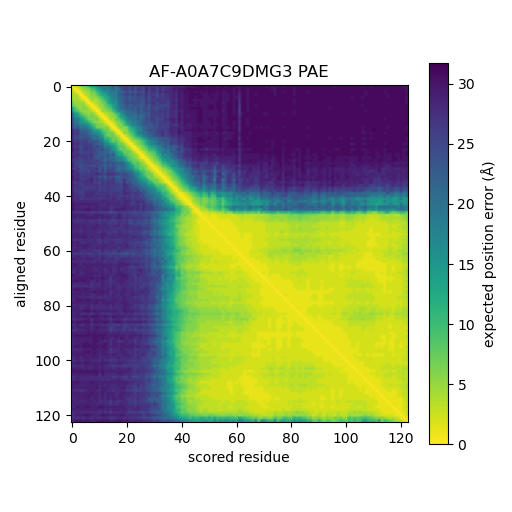88 15.571 1.00 97.81 86 GLU A C 1
ATOM 622 O O . GLU A 1 86 ? -11.834 -0.313 15.440 1.00 97.81 86 GLU A O 1
ATOM 627 N N . ASN A 1 87 ? -13.836 0.443 14.766 1.00 98.12 87 ASN A N 1
ATOM 628 C CA . ASN A 1 87 ? -13.322 1.284 13.686 1.00 98.12 87 ASN A CA 1
ATOM 629 C C . ASN A 1 87 ? -12.776 2.635 14.189 1.00 98.12 87 ASN A C 1
ATOM 631 O O . ASN A 1 87 ? -13.285 3.702 13.838 1.00 98.12 87 ASN A O 1
ATOM 635 N N . THR A 1 88 ? -11.723 2.591 14.997 1.00 97.81 88 THR A N 1
ATOM 636 C CA . THR A 1 88 ? -10.991 3.779 15.453 1.00 97.81 88 THR A CA 1
ATOM 637 C C . THR A 1 88 ? -9.811 4.076 14.531 1.00 97.81 88 THR A C 1
ATOM 639 O O . THR A 1 88 ? -9.297 3.186 13.852 1.00 97.81 88 THR A O 1
ATOM 642 N N . GLU A 1 89 ? -9.358 5.329 14.501 1.00 96.75 89 GLU A N 1
ATOM 643 C CA . GLU A 1 89 ? -8.172 5.719 13.726 1.00 96.75 89 GLU A CA 1
ATOM 644 C C . GLU A 1 89 ? -6.929 4.924 14.144 1.00 96.75 89 GLU A C 1
ATOM 646 O O . GLU A 1 89 ? -6.251 4.360 13.289 1.00 96.75 89 GLU A O 1
ATOM 651 N N . ALA A 1 90 ? -6.693 4.779 15.451 1.00 97.00 90 ALA A N 1
ATOM 652 C CA . ALA A 1 90 ? -5.568 4.013 15.983 1.00 97.00 90 ALA A CA 1
ATOM 653 C C . ALA A 1 90 ? -5.569 2.551 15.503 1.00 97.00 90 ALA A C 1
ATOM 655 O O . ALA A 1 90 ? -4.522 2.020 15.142 1.00 97.00 90 ALA A O 1
ATOM 656 N N . ASN A 1 91 ? -6.739 1.904 15.426 1.00 97.62 91 ASN A N 1
ATOM 657 C CA . ASN A 1 91 ? -6.844 0.534 14.917 1.00 97.62 91 ASN A CA 1
ATOM 658 C C . ASN A 1 91 ? -6.582 0.460 13.407 1.00 97.62 91 ASN A C 1
ATOM 660 O O . ASN A 1 91 ? -5.926 -0.471 12.940 1.00 97.62 91 ASN A O 1
ATOM 664 N N . ARG A 1 92 ? -7.061 1.445 12.636 1.00 97.75 92 ARG A N 1
ATOM 665 C CA . ARG A 1 92 ? -6.785 1.538 11.193 1.00 97.75 92 ARG A CA 1
ATOM 666 C C . ARG A 1 92 ? -5.303 1.785 10.911 1.00 97.75 92 ARG A C 1
ATOM 668 O O . ARG A 1 92 ? -4.755 1.171 9.996 1.00 97.75 92 ARG A O 1
ATOM 675 N N . GLN A 1 93 ? -4.661 2.645 11.698 1.00 97.00 93 GLN A N 1
ATOM 676 C CA . GLN A 1 93 ? -3.226 2.903 11.635 1.00 97.00 93 GLN A CA 1
ATOM 677 C C . GLN A 1 93 ? -2.446 1.639 11.995 1.00 97.00 93 GLN A C 1
ATOM 679 O O . GLN A 1 93 ? -1.635 1.184 11.198 1.00 97.00 93 GLN A O 1
ATOM 684 N N . ALA A 1 94 ? -2.748 1.007 13.133 1.00 96.81 94 ALA A N 1
ATOM 685 C CA . ALA A 1 94 ? -2.092 -0.225 13.566 1.00 96.81 94 ALA A CA 1
ATOM 686 C C . ALA A 1 94 ? -2.214 -1.348 12.523 1.00 96.81 94 ALA A C 1
ATOM 688 O O . ALA A 1 94 ? -1.233 -2.036 12.241 1.00 96.81 94 ALA A O 1
ATOM 689 N N . TYR A 1 95 ? -3.387 -1.496 11.899 1.00 97.06 95 TYR A N 1
ATOM 690 C CA . TYR A 1 95 ? -3.599 -2.439 10.802 1.00 97.06 95 TYR A CA 1
ATOM 691 C C . TYR A 1 95 ? -2.670 -2.166 9.611 1.00 97.06 95 TYR A C 1
ATOM 693 O O . TYR A 1 95 ? -2.028 -3.086 9.106 1.00 97.06 95 TYR A O 1
ATOM 701 N N . ARG A 1 96 ? -2.552 -0.912 9.166 1.00 97.38 96 ARG A N 1
ATOM 702 C CA . ARG A 1 96 ? -1.697 -0.566 8.021 1.00 97.38 96 ARG A CA 1
ATOM 703 C C . ARG A 1 96 ? -0.215 -0.616 8.357 1.00 97.38 96 ARG A C 1
ATOM 705 O O . ARG A 1 96 ? 0.558 -1.120 7.546 1.00 97.38 96 ARG A O 1
ATOM 712 N N . THR A 1 97 ? 0.168 -0.192 9.559 1.00 97.00 97 THR A N 1
ATOM 713 C CA . THR A 1 97 ? 1.520 -0.356 10.099 1.00 97.00 97 THR A CA 1
ATOM 714 C C . THR A 1 97 ? 1.923 -1.825 10.089 1.00 97.00 97 THR A C 1
ATOM 716 O O . THR A 1 97 ? 3.006 -2.150 9.609 1.00 97.00 97 THR A O 1
ATOM 719 N N . LEU A 1 98 ? 1.040 -2.729 10.525 1.00 96.69 98 LEU A N 1
ATOM 720 C CA . LEU A 1 98 ? 1.282 -4.172 10.474 1.00 96.69 98 LEU A CA 1
ATOM 721 C C . LEU A 1 98 ? 1.598 -4.646 9.048 1.00 96.69 98 LEU A C 1
ATOM 723 O O . LEU A 1 98 ? 2.523 -5.436 8.867 1.00 96.69 98 LEU A O 1
ATOM 727 N N . LEU A 1 99 ? 0.877 -4.152 8.036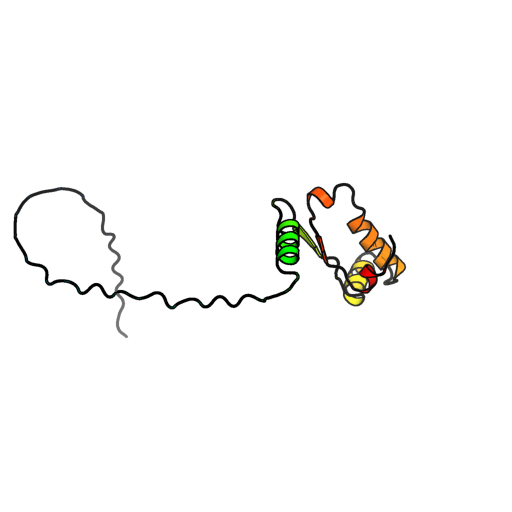 1.00 96.56 99 LEU A N 1
ATOM 728 C CA . LEU A 1 99 ? 1.120 -4.531 6.642 1.00 96.56 99 LEU A CA 1
ATOM 729 C C . LEU A 1 99 ? 2.483 -4.040 6.137 1.00 96.56 99 LEU A C 1
ATOM 731 O O . LEU A 1 99 ? 3.236 -4.831 5.573 1.00 96.56 99 LEU A O 1
ATOM 735 N N . VAL A 1 100 ? 2.813 -2.757 6.328 1.00 95.44 100 VAL A N 1
ATOM 736 C CA . VAL A 1 100 ? 4.030 -2.159 5.739 1.00 95.44 100 VAL A CA 1
ATOM 737 C C . VAL A 1 100 ? 5.315 -2.484 6.488 1.00 95.44 100 VAL A C 1
ATOM 739 O O . VAL A 1 100 ? 6.391 -2.431 5.897 1.00 95.44 100 VAL A O 1
ATOM 742 N N . THR A 1 101 ? 5.223 -2.843 7.769 1.00 96.31 101 THR A N 1
ATOM 743 C CA . THR A 1 101 ? 6.388 -3.213 8.591 1.00 96.31 101 THR A CA 1
ATOM 744 C C . THR A 1 101 ? 6.752 -4.695 8.493 1.00 96.31 101 THR A C 1
ATOM 746 O O . THR A 1 101 ? 7.721 -5.132 9.117 1.00 96.31 101 THR A O 1
ATOM 749 N N . ALA A 1 102 ? 6.024 -5.478 7.688 1.00 97.19 102 ALA A N 1
ATOM 750 C CA . ALA A 1 102 ? 6.307 -6.893 7.492 1.00 97.19 102 ALA A CA 1
ATOM 751 C C . ALA A 1 102 ? 7.754 -7.116 6.983 1.00 97.19 102 ALA A C 1
ATOM 753 O O . ALA A 1 102 ? 8.157 -6.550 5.958 1.00 97.19 102 ALA A O 1
ATOM 754 N N . PRO A 1 103 ? 8.563 -7.951 7.663 1.00 97.88 103 PRO A N 1
ATOM 755 C CA . PRO A 1 103 ? 9.958 -8.152 7.292 1.00 97.88 103 PRO A CA 1
ATOM 756 C C . PRO A 1 103 ? 10.061 -8.803 5.909 1.00 97.88 103 PRO A C 1
ATOM 758 O O . PRO A 1 103 ? 9.396 -9.793 5.613 1.00 97.88 103 PRO A O 1
ATOM 761 N N . GLY A 1 104 ? 10.913 -8.244 5.048 1.00 97.44 104 GLY A N 1
ATOM 762 C CA . GLY A 1 104 ? 11.118 -8.755 3.690 1.00 97.44 104 GLY A CA 1
ATOM 763 C C . GLY A 1 104 ? 10.031 -8.377 2.677 1.00 97.44 104 GLY A C 1
ATOM 764 O O . GLY A 1 104 ? 10.150 -8.778 1.522 1.00 97.44 104 GLY A O 1
ATOM 765 N N . LEU A 1 105 ? 9.030 -7.564 3.044 1.00 97.31 105 LEU A N 1
ATOM 766 C CA . LEU A 1 105 ? 7.948 -7.136 2.142 1.00 97.31 105 LEU A CA 1
ATOM 767 C C . LEU A 1 105 ? 8.464 -6.569 0.805 1.00 97.31 105 LEU A C 1
ATOM 769 O O . LEU A 1 105 ? 7.953 -6.913 -0.261 1.00 97.31 105 LEU A O 1
ATOM 773 N N . GLY A 1 106 ? 9.529 -5.760 0.846 1.00 96.62 106 GLY A N 1
ATOM 774 C CA . GLY A 1 106 ? 10.125 -5.129 -0.339 1.00 96.62 106 GLY A CA 1
ATOM 775 C C . GLY A 1 106 ? 10.711 -6.097 -1.380 1.00 96.62 106 GLY A C 1
ATOM 776 O O . GLY A 1 106 ? 10.978 -5.682 -2.509 1.00 96.62 106 GLY A O 1
ATOM 777 N N . GLN A 1 107 ? 10.885 -7.382 -1.040 1.00 97.81 107 GLN A N 1
ATOM 778 C CA . GLN A 1 107 ? 11.288 -8.422 -1.997 1.00 97.81 107 GLN A CA 1
ATOM 779 C C . GLN A 1 107 ? 10.173 -8.741 -3.001 1.00 97.81 107 GLN A C 1
ATOM 781 O O . GLN A 1 107 ? 10.468 -9.143 -4.122 1.00 97.81 107 GLN A O 1
ATOM 786 N N . TYR A 1 108 ? 8.911 -8.525 -2.612 1.00 98.00 108 TYR A N 1
ATOM 787 C CA . TYR A 1 108 ? 7.722 -8.899 -3.386 1.00 98.00 108 TYR A CA 1
ATOM 788 C C . TYR A 1 108 ? 6.817 -7.713 -3.718 1.00 98.00 108 TYR A C 1
ATOM 790 O O . TYR A 1 108 ? 5.988 -7.810 -4.617 1.00 98.00 108 TYR A O 1
ATOM 798 N N . VAL A 1 109 ? 6.960 -6.586 -3.021 1.00 98.19 109 VAL A N 1
ATOM 799 C CA . VAL A 1 109 ? 6.148 -5.386 -3.236 1.00 98.19 109 VAL A CA 1
ATOM 800 C C . VAL A 1 109 ? 7.045 -4.234 -3.675 1.00 98.19 109 VAL A C 1
ATOM 802 O O . VAL A 1 109 ? 8.046 -3.925 -3.034 1.00 98.19 109 VAL A O 1
ATOM 805 N N . SER A 1 110 ? 6.701 -3.609 -4.798 1.00 97.88 110 SER A N 1
ATOM 806 C CA . SER A 1 110 ? 7.430 -2.477 -5.386 1.00 97.88 110 SER A CA 1
ATOM 807 C C . SER A 1 110 ? 6.765 -1.125 -5.118 1.00 97.88 110 SER A C 1
ATOM 809 O O . SER A 1 110 ? 7.411 -0.090 -5.272 1.00 97.88 110 SER A O 1
ATOM 811 N N . GLY A 1 111 ? 5.496 -1.127 -4.708 1.00 97.56 111 GLY A N 1
ATOM 812 C CA . GLY A 1 111 ? 4.736 0.065 -4.353 1.00 97.56 111 GLY A CA 1
ATOM 813 C C . GLY A 1 111 ? 3.464 -0.279 -3.584 1.00 97.56 111 GLY A C 1
ATOM 814 O O . GLY A 1 111 ? 3.017 -1.427 -3.588 1.00 97.56 111 GLY A O 1
ATOM 815 N N . ALA A 1 112 ? 2.877 0.722 -2.934 1.00 97.50 112 ALA A N 1
ATOM 816 C CA . ALA A 1 112 ? 1.618 0.593 -2.215 1.00 97.50 112 ALA A CA 1
ATOM 817 C C . ALA A 1 112 ? 0.668 1.739 -2.575 1.00 97.50 112 ALA A C 1
ATOM 819 O O . ALA A 1 112 ? 1.112 2.869 -2.780 1.00 97.50 112 ALA A O 1
ATOM 820 N N . ILE A 1 113 ? -0.630 1.446 -2.652 1.00 98.06 113 ILE A N 1
ATOM 821 C CA . ILE A 1 113 ? -1.679 2.455 -2.820 1.00 98.06 113 ILE A CA 1
ATOM 822 C C . ILE A 1 113 ? -2.212 2.783 -1.429 1.00 98.06 113 ILE A C 1
ATOM 824 O O . ILE A 1 113 ? -2.622 1.883 -0.694 1.00 98.06 113 ILE A O 1
ATOM 828 N N . LEU A 1 114 ? -2.147 4.062 -1.061 1.00 97.81 114 LEU A N 1
ATOM 829 C CA . LEU A 1 114 ? -2.515 4.557 0.261 1.00 97.81 114 LEU A CA 1
ATOM 830 C C . LEU A 1 114 ? -3.878 5.238 0.218 1.00 97.81 114 LEU A C 1
ATOM 832 O O . LEU A 1 114 ? -4.203 5.929 -0.746 1.00 97.81 114 LEU A O 1
ATOM 836 N N . PHE A 1 115 ? -4.635 5.099 1.303 1.00 98.00 115 PHE A N 1
ATOM 837 C CA . PHE A 1 115 ? -5.762 5.984 1.569 1.00 98.00 115 PHE A CA 1
ATOM 838 C C . PHE A 1 115 ? -5.234 7.311 2.133 1.00 98.00 115 PHE A C 1
ATOM 840 O O . 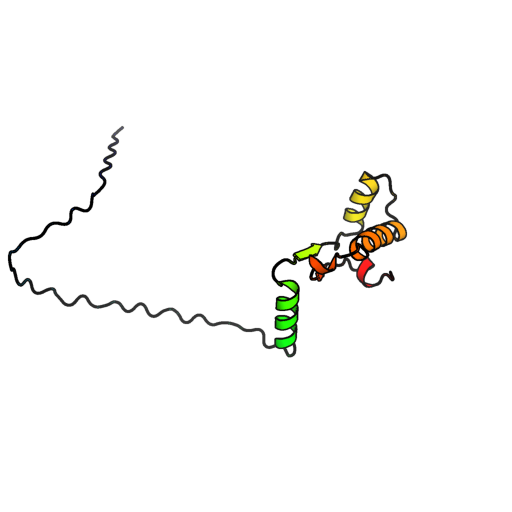PHE A 1 115 ? -4.193 7.330 2.790 1.00 98.00 115 PHE A O 1
ATOM 847 N N . GLU A 1 116 ? -5.946 8.413 1.902 1.00 97.12 116 GLU A N 1
ATOM 848 C CA . GLU A 1 116 ? -5.508 9.761 2.296 1.00 97.12 116 GLU A CA 1
ATOM 849 C C . GLU A 1 116 ? -5.170 9.863 3.791 1.00 97.12 116 GLU A C 1
ATOM 851 O O . GLU A 1 116 ? -4.121 10.391 4.145 1.00 97.12 116 GLU A O 1
ATOM 856 N N . GLU A 1 117 ? -5.991 9.263 4.662 1.00 96.31 117 GLU A N 1
ATOM 857 C CA . GLU A 1 117 ? -5.727 9.203 6.110 1.00 96.31 117 GLU A CA 1
ATOM 858 C C . GLU A 1 117 ? -4.352 8.583 6.414 1.00 96.31 117 GLU A C 1
ATOM 860 O O . GLU A 1 117 ? -3.621 9.060 7.272 1.00 96.31 117 GLU A O 1
ATOM 865 N N . THR A 1 118 ? -3.966 7.543 5.673 1.00 96.12 118 THR A N 1
ATOM 866 C CA . THR A 1 118 ? -2.695 6.829 5.862 1.00 96.12 118 THR A CA 1
ATOM 867 C C . THR A 1 118 ? -1.503 7.611 5.337 1.00 96.12 118 THR A C 1
ATOM 869 O O . THR A 1 118 ? -0.419 7.510 5.899 1.00 96.12 118 THR A O 1
ATOM 872 N N . LEU A 1 119 ? -1.684 8.394 4.269 1.00 95.25 119 LEU A N 1
ATOM 873 C CA . LEU A 1 119 ? -0.605 9.182 3.671 1.00 95.25 119 LEU A CA 1
ATOM 874 C C . LEU A 1 119 ? -0.006 10.191 4.665 1.00 95.25 119 LEU A C 1
ATOM 876 O O . LEU A 1 119 ? 1.183 10.489 4.587 1.00 95.25 119 LEU A O 1
ATOM 880 N N . TYR A 1 120 ? -0.822 10.691 5.596 1.00 94.56 120 TYR A N 1
ATOM 881 C CA . TYR A 1 120 ? -0.429 11.682 6.599 1.00 94.56 120 TYR A CA 1
ATOM 882 C C . TYR A 1 120 ? -0.204 11.096 8.005 1.00 94.56 120 TYR A C 1
ATOM 884 O O . TYR A 1 120 ? 0.062 11.849 8.940 1.00 94.56 120 TYR A O 1
ATOM 892 N N . GLN A 1 121 ? -0.289 9.771 8.168 1.00 90.62 121 GLN A N 1
ATOM 893 C CA . GLN A 1 121 ? -0.005 9.086 9.432 1.00 90.62 121 GLN A CA 1
ATOM 894 C C . GLN A 1 121 ? 1.494 8.802 9.595 1.00 90.62 121 GLN A C 1
ATOM 896 O O . GLN A 1 121 ? 2.183 8.426 8.648 1.00 90.62 121 GLN A O 1
ATOM 901 N N . SER A 1 122 ? 1.988 8.928 10.827 1.00 86.81 122 SER A N 1
ATOM 902 C CA . SER A 1 122 ? 3.348 8.515 11.191 1.00 86.81 122 SER A CA 1
ATOM 903 C C . SER A 1 122 ? 3.378 7.039 11.577 1.00 86.81 122 SER A C 1
ATOM 905 O O . SER A 1 122 ? 2.423 6.530 12.167 1.00 86.81 122 SER A O 1
ATOM 907 N N . THR A 1 123 ? 4.470 6.354 11.245 1.00 72.19 123 THR A N 1
ATOM 908 C CA . THR A 1 123 ? 4.705 4.948 11.614 1.00 72.19 123 THR A CA 1
ATOM 909 C C . THR A 1 123 ? 5.609 4.841 12.830 1.00 72.19 123 THR A C 1
ATOM 911 O O . THR A 1 123 ? 6.510 5.700 12.958 1.00 72.19 123 THR A O 1
#